Protein AF-F3CGM6-F1 (afdb_monomer_lite)

InterPro domains:
  IPR002319 Phenylalanyl-tRNA synthetase [PF01409] (1-68)
  IPR045864 Class II Aminoacyl-tRNA synthetase/Biotinyl protein ligase (BPL) and lipoyl protein ligase (LPL) [G3DSA:3.30.930.10] (1-70)
  IPR045864 Class II Aminoacyl-tRNA synthetase/Biotinyl protein ligase (BPL) and lipoyl protein ligase (LPL) [SSF55681] (2-67)

pLDDT: mean 88.75, std 10.28, range [51.25, 98.19]

Radius of gyration: 21.15 Å; chains: 1; bounding box: 43×28×66 Å

Foldseek 3Di:
DDDDPDDDDDDDDPVVVVVVVVQVVVVVVPDDDDDDDPDDDPCVVAVVVVHDPPHPCVDVVNDPDDDPPRD

Secondary structure (DSSP, 8-state):
-PPP-PPPPP---HHHHHHHHHHHHHHHTTPPP----SS--HIIIIITTT--TT-GGGSTTTSPPPPTT--

Structure (mmCIF, N/CA/C/O backbone):
data_AF-F3CGM6-F1
#
_entry.id   AF-F3CGM6-F1
#
loop_
_atom_site.group_PDB
_atom_site.id
_atom_site.type_symbol
_atom_site.label_atom_id
_atom_site.label_alt_id
_atom_site.label_comp_id
_atom_site.label_asym_id
_atom_site.label_entity_id
_atom_site.label_seq_id
_atom_site.pdbx_PDB_ins_code
_atom_site.Cartn_x
_atom_site.Cartn_y
_atom_site.Cartn_z
_atom_site.occupancy
_atom_site.B_iso_or_equiv
_atom_site.auth_seq_id
_atom_site.auth_comp_id
_atom_site.auth_asym_id
_atom_site.auth_atom_id
_atom_site.pdbx_PDB_model_num
ATOM 1 N N . THR A 1 1 ? -14.057 18.227 44.009 1.00 77.38 1 THR A N 1
ATOM 2 C CA . THR A 1 1 ? -12.952 17.338 44.438 1.00 77.38 1 THR A 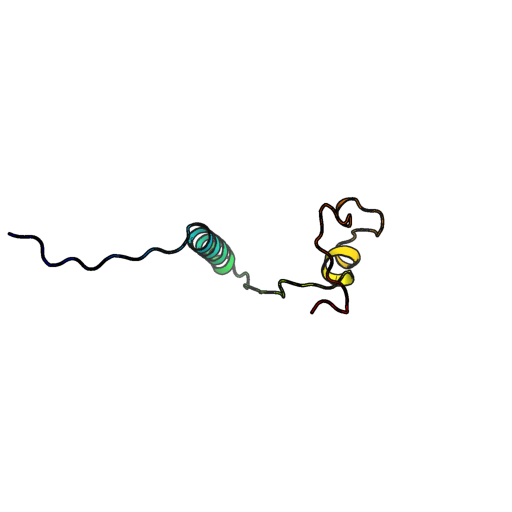CA 1
ATOM 3 C C . THR A 1 1 ? -11.702 17.712 43.658 1.00 77.38 1 THR A C 1
ATOM 5 O O . THR A 1 1 ? -11.850 18.215 42.549 1.00 77.38 1 THR A O 1
ATOM 8 N N . LEU A 1 2 ? -10.494 17.557 44.221 1.00 77.12 2 LEU A N 1
ATOM 9 C CA . LEU A 1 2 ? -9.258 17.822 43.465 1.00 77.12 2 LEU A CA 1
ATOM 10 C C . LEU A 1 2 ? -9.078 16.756 42.364 1.00 77.12 2 LEU A C 1
ATOM 12 O O . LEU A 1 2 ? -9.365 15.586 42.634 1.00 77.12 2 LEU A O 1
ATOM 16 N N . PRO A 1 3 ? -8.609 17.123 41.157 1.00 84.06 3 PRO A N 1
ATOM 17 C CA . PRO A 1 3 ? -8.316 16.149 40.113 1.00 84.06 3 PRO A CA 1
ATOM 18 C C . PRO A 1 3 ? -7.194 15.206 40.565 1.00 84.06 3 PRO A C 1
ATOM 20 O O . PRO A 1 3 ? -6.206 15.635 41.166 1.00 84.06 3 PRO A O 1
ATOM 23 N N . GLY A 1 4 ? -7.361 13.909 40.291 1.00 87.94 4 GLY A N 1
ATOM 24 C CA . GLY A 1 4 ? -6.321 12.912 40.534 1.00 87.94 4 GLY A CA 1
ATOM 25 C C . GLY A 1 4 ? -5.070 13.205 39.704 1.00 87.94 4 GLY A C 1
ATOM 26 O O . GLY A 1 4 ? -5.139 13.908 38.695 1.00 87.94 4 GLY A O 1
ATOM 27 N N . ARG A 1 5 ? -3.916 12.660 40.108 1.00 84.81 5 ARG A N 1
ATOM 28 C CA . ARG A 1 5 ? -2.701 12.709 39.280 1.00 84.81 5 ARG A CA 1
ATOM 29 C C . ARG A 1 5 ? -3.000 11.971 37.973 1.00 84.81 5 ARG A C 1
ATOM 31 O O . ARG A 1 5 ? -3.125 10.751 37.974 1.00 84.81 5 ARG A O 1
ATOM 38 N N . GLY A 1 6 ? -3.227 12.734 36.907 1.00 81.56 6 GLY A N 1
ATOM 39 C CA . GLY A 1 6 ? -3.666 12.207 35.622 1.00 81.56 6 GLY A CA 1
ATOM 40 C C . GLY A 1 6 ? -2.576 11.382 34.950 1.00 81.56 6 GLY A C 1
ATOM 41 O O . GLY A 1 6 ? -1.391 11.692 35.064 1.00 81.56 6 GLY A O 1
ATOM 42 N N . GLN A 1 7 ? -2.995 10.348 34.229 1.00 84.81 7 GLN A N 1
ATOM 43 C CA . GLN A 1 7 ? -2.146 9.611 33.304 1.00 84.81 7 GLN A CA 1
ATOM 44 C C . GLN A 1 7 ? -2.395 10.148 31.892 1.00 84.81 7 GLN A C 1
ATOM 46 O O . GLN A 1 7 ? -3.538 10.428 31.524 1.00 84.81 7 GLN A O 1
ATOM 51 N N . THR A 1 8 ? -1.338 10.337 31.106 1.00 84.88 8 THR A N 1
ATOM 52 C CA . THR A 1 8 ? -1.468 10.798 29.722 1.00 84.88 8 THR A CA 1
ATOM 53 C C . THR A 1 8 ? -2.139 9.722 28.874 1.00 84.88 8 THR A C 1
ATOM 55 O O . THR A 1 8 ? -1.718 8.567 28.860 1.00 84.88 8 THR A O 1
ATOM 58 N N . SER A 1 9 ? -3.199 10.103 28.162 1.00 87.19 9 SER A N 1
ATOM 59 C CA . SER A 1 9 ? -3.831 9.236 27.1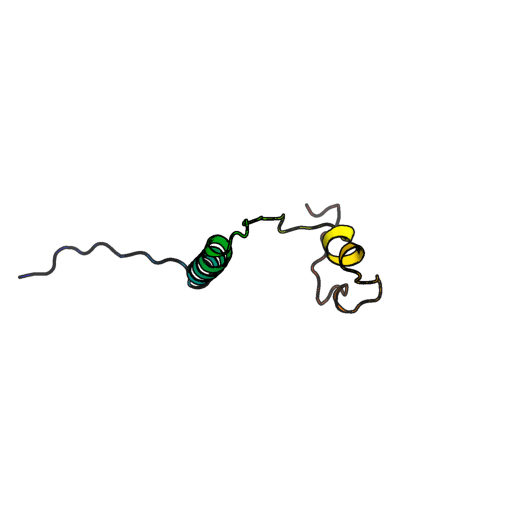66 1.00 87.19 9 SER A CA 1
ATOM 60 C C . SER A 1 9 ? -3.027 9.293 25.869 1.00 87.19 9 SER A C 1
ATOM 62 O O . SER A 1 9 ? -2.751 10.381 25.364 1.00 87.19 9 SER A O 1
ATOM 64 N N . GLY A 1 10 ? -2.638 8.131 25.345 1.00 91.81 10 GLY A N 1
ATOM 65 C CA . GLY A 1 10 ? -2.076 8.018 24.000 1.00 91.81 10 GLY A CA 1
ATOM 66 C C . GLY A 1 10 ? -3.160 8.102 22.922 1.00 91.81 10 GLY A C 1
ATOM 67 O O . GLY A 1 10 ? -4.356 8.081 23.215 1.00 91.81 10 GLY A O 1
ATOM 68 N N . GLY A 1 11 ? -2.741 8.169 21.661 1.00 93.88 11 GLY A N 1
ATOM 69 C CA . GLY A 1 11 ? -3.641 8.128 20.513 1.00 93.88 11 GLY A CA 1
ATOM 70 C C . GLY A 1 11 ? -2.964 7.492 19.306 1.00 93.88 11 GLY A C 1
ATOM 71 O O . GLY A 1 11 ? -1.753 7.614 19.134 1.00 93.88 11 GLY A O 1
ATOM 72 N N . LEU A 1 12 ? -3.754 6.810 18.479 1.00 96.00 12 LEU A N 1
ATOM 73 C CA . LEU A 1 12 ? -3.284 6.270 17.206 1.00 96.00 12 LEU A CA 1
ATOM 74 C C . LEU A 1 12 ? -3.045 7.396 16.199 1.00 96.00 12 LEU A C 1
ATOM 76 O O . LEU A 1 12 ? -3.797 8.379 16.162 1.00 96.00 12 LEU A O 1
ATOM 80 N N . HIS A 1 13 ? -2.031 7.220 15.350 1.00 97.38 13 HIS A N 1
ATOM 81 C CA . HIS A 1 13 ? -1.767 8.138 14.251 1.00 97.38 13 HIS A CA 1
ATOM 82 C C . HIS A 1 13 ? -2.996 8.209 13.319 1.00 97.38 13 HIS A C 1
ATOM 84 O O . HIS A 1 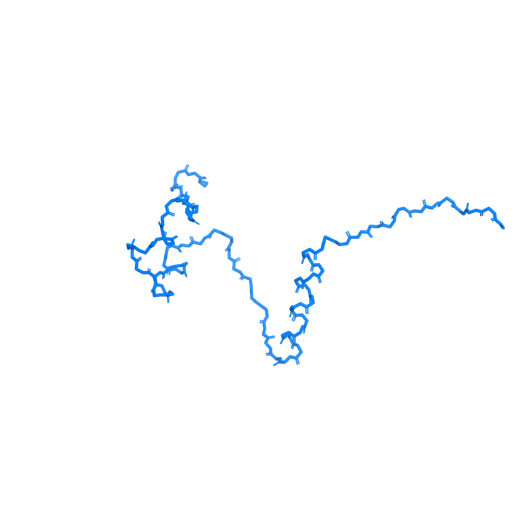13 ? -3.617 7.174 13.052 1.00 97.38 13 HIS A O 1
ATOM 90 N N . PRO A 1 14 ? -3.373 9.391 12.796 1.00 97.25 14 PRO A N 1
ATOM 91 C CA . PRO A 1 14 ? -4.564 9.530 11.954 1.00 97.25 14 PRO A CA 1
ATOM 92 C C . PRO A 1 14 ? -4.592 8.603 10.728 1.00 97.25 14 PRO A C 1
ATOM 94 O O . PRO A 1 14 ? -5.666 8.140 10.344 1.00 97.25 14 PRO A O 1
ATOM 97 N N . ILE A 1 15 ? -3.426 8.295 10.146 1.00 97.69 15 ILE A N 1
ATOM 98 C CA . ILE A 1 15 ? -3.313 7.354 9.017 1.00 97.69 15 ILE A CA 1
ATOM 99 C C . ILE A 1 15 ? -3.682 5.934 9.447 1.00 97.69 15 ILE A C 1
ATOM 101 O O . ILE A 1 15 ? -4.526 5.328 8.799 1.00 97.69 15 ILE A O 1
ATOM 105 N N . THR A 1 16 ? -3.156 5.447 10.575 1.00 97.44 16 THR A N 1
ATOM 106 C CA . THR A 1 16 ? -3.502 4.127 11.129 1.00 97.44 16 THR A CA 1
ATOM 107 C C . THR A 1 16 ? -5.004 4.013 11.368 1.00 97.44 16 THR A C 1
ATOM 109 O O . THR A 1 16 ? -5.639 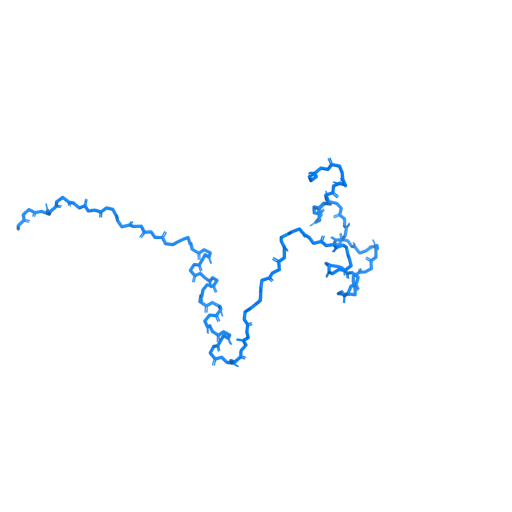3.082 10.891 1.00 97.44 16 THR A O 1
ATOM 112 N N . ARG A 1 17 ? -5.611 5.028 12.000 1.00 97.44 17 ARG A N 1
ATOM 113 C CA . ARG A 1 17 ? -7.066 5.050 12.238 1.00 97.44 17 ARG A CA 1
ATOM 114 C C . ARG A 1 17 ? -7.888 5.022 10.948 1.00 97.44 17 ARG A C 1
ATOM 116 O O . ARG A 1 17 ? -9.006 4.515 10.938 1.00 97.44 17 ARG A O 1
ATOM 123 N N . THR A 1 18 ? -7.379 5.644 9.887 1.00 97.62 18 THR A N 1
ATOM 124 C CA . THR A 1 18 ? -8.062 5.696 8.589 1.00 97.62 18 THR A CA 1
ATOM 125 C C . THR A 1 18 ? -7.924 4.367 7.852 1.00 97.62 18 THR A C 1
ATOM 127 O O . THR A 1 18 ? -8.920 3.878 7.325 1.00 97.62 18 THR A O 1
ATOM 130 N N . LEU A 1 19 ? -6.731 3.766 7.872 1.00 97.38 19 LEU A N 1
ATOM 131 C CA . LEU A 1 19 ? -6.449 2.452 7.296 1.00 97.38 19 LEU A CA 1
ATOM 132 C C . LEU A 1 19 ? -7.353 1.378 7.917 1.00 97.38 19 LEU A C 1
ATOM 134 O O . LEU A 1 19 ? -8.120 0.748 7.195 1.00 97.38 19 LEU A O 1
ATOM 138 N N . GLU A 1 20 ? -7.374 1.285 9.253 1.00 97.06 20 GLU A N 1
ATOM 139 C CA . GLU A 1 20 ? -8.213 0.331 9.996 1.00 97.06 20 GLU A CA 1
ATOM 140 C C . GLU A 1 20 ? -9.695 0.455 9.615 1.00 97.06 20 GLU A C 1
ATOM 142 O O . GLU A 1 20 ? -10.411 -0.536 9.486 1.00 97.06 20 GLU A O 1
ATOM 147 N N . ARG A 1 21 ? -10.182 1.685 9.399 1.00 97.50 21 ARG A N 1
ATOM 148 C CA . ARG A 1 21 ? -11.573 1.923 8.998 1.00 97.50 21 ARG A CA 1
ATOM 149 C C . ARG A 1 21 ? -11.862 1.429 7.577 1.00 97.50 21 ARG A C 1
ATOM 151 O O . ARG A 1 21 ? -12.954 0.915 7.332 1.00 97.50 21 ARG A O 1
ATOM 158 N N . ILE A 1 22 ? -10.934 1.627 6.643 1.00 97.50 22 ILE A N 1
ATOM 159 C CA . ILE A 1 22 ? -11.072 1.169 5.253 1.00 97.50 22 ILE A CA 1
ATOM 160 C C . ILE A 1 22 ? -11.040 -0.362 5.214 1.00 97.50 22 ILE A C 1
ATOM 162 O O . ILE A 1 22 ? -11.928 -0.979 4.629 1.00 97.50 22 ILE A O 1
ATOM 166 N N . GLU A 1 23 ? -10.079 -0.973 5.901 1.00 97.50 23 GLU A N 1
ATOM 167 C CA . GLU A 1 23 ? -9.953 -2.427 6.034 1.00 97.50 23 GLU A CA 1
ATOM 168 C C . GLU A 1 23 ? -11.206 -3.064 6.635 1.00 97.50 23 GLU A C 1
ATOM 170 O O . GLU A 1 23 ? -11.745 -4.032 6.092 1.00 97.50 23 GLU A O 1
ATOM 175 N N . GLN A 1 24 ? -11.731 -2.486 7.720 1.00 97.56 24 GLN A N 1
ATOM 176 C CA . GLN A 1 24 ? -12.992 -2.926 8.309 1.00 97.56 24 GLN A CA 1
ATOM 177 C C . GLN A 1 24 ? -14.119 -2.886 7.279 1.00 97.56 24 GLN A C 1
ATOM 179 O O . GLN A 1 24 ? -14.837 -3.867 7.126 1.00 97.56 24 GLN A O 1
ATOM 184 N N . PHE A 1 25 ? -14.273 -1.803 6.521 1.00 97.75 25 PHE A N 1
ATOM 185 C CA . PHE A 1 25 ? -15.341 -1.721 5.526 1.00 97.75 25 PHE A CA 1
ATOM 186 C C . PHE A 1 25 ? -15.288 -2.865 4.494 1.00 97.75 25 PHE A C 1
ATOM 188 O O . PHE A 1 25 ? -16.306 -3.515 4.251 1.00 97.75 25 PHE A O 1
ATOM 195 N N . PHE A 1 26 ? -14.112 -3.152 3.928 1.00 98.00 26 PHE A N 1
ATOM 196 C CA . PHE A 1 26 ? -13.959 -4.191 2.903 1.00 98.00 26 PHE A CA 1
ATOM 197 C C . PHE A 1 26 ? -14.053 -5.617 3.462 1.00 98.00 26 PHE A C 1
ATOM 199 O O . PHE A 1 26 ? -14.646 -6.494 2.831 1.00 98.00 26 PHE A O 1
ATOM 206 N N . THR A 1 27 ? -13.550 -5.855 4.672 1.00 97.44 27 THR A N 1
ATOM 207 C CA . THR A 1 27 ? -13.679 -7.169 5.322 1.00 97.44 27 THR A CA 1
ATOM 208 C C . THR A 1 27 ? -15.136 -7.533 5.616 1.00 97.44 27 THR A C 1
ATOM 210 O O . THR A 1 27 ? -15.518 -8.691 5.459 1.00 97.44 27 THR A O 1
ATOM 213 N N . HIS A 1 28 ? -15.998 -6.557 5.932 1.00 97.31 28 HIS A N 1
ATOM 214 C CA . HIS A 1 28 ? -17.433 -6.805 6.141 1.00 97.31 28 HIS A CA 1
ATOM 215 C C . HIS A 1 28 ? -18.172 -7.261 4.873 1.00 97.31 28 HIS A C 1
ATOM 217 O O . HIS A 1 28 ? -19.218 -7.899 4.979 1.00 97.31 28 HIS A O 1
ATOM 223 N N . ILE A 1 29 ? -17.639 -6.965 3.683 1.00 97.31 29 ILE A N 1
ATOM 224 C CA . ILE A 1 29 ? -18.199 -7.413 2.398 1.00 97.31 29 ILE A CA 1
ATOM 225 C C . ILE A 1 29 ? -17.456 -8.628 1.814 1.00 97.31 29 ILE A C 1
ATOM 227 O O . ILE A 1 29 ? -17.647 -8.965 0.649 1.00 97.31 29 ILE A O 1
ATOM 231 N N . GLY A 1 30 ? -16.645 -9.313 2.629 1.00 97.56 30 GLY A N 1
ATOM 232 C CA . GLY A 1 30 ? -16.049 -10.613 2.302 1.00 97.56 30 GLY A CA 1
ATOM 233 C C . GLY A 1 30 ? -14.671 -10.567 1.639 1.00 97.56 30 GLY A C 1
ATOM 234 O O . GLY A 1 30 ? -14.205 -11.600 1.163 1.00 97.56 30 GLY A O 1
ATOM 235 N N . TYR A 1 31 ? -14.009 -9.407 1.599 1.00 98.19 31 TYR A N 1
ATOM 236 C CA . TYR A 1 31 ? -12.635 -9.300 1.098 1.00 98.19 31 TYR A CA 1
ATOM 237 C C . TYR A 1 31 ? -11.627 -9.726 2.174 1.00 98.19 31 TYR A C 1
ATOM 239 O O . TYR A 1 31 ? -11.852 -9.530 3.368 1.00 98.19 31 TYR A O 1
ATOM 247 N N . GLY A 1 32 ? -10.496 -10.285 1.739 1.00 97.06 32 GLY A N 1
ATOM 248 C CA . GLY A 1 32 ? -9.324 -10.514 2.585 1.00 97.06 32 GLY A CA 1
ATOM 249 C C . GLY A 1 32 ? -8.351 -9.335 2.534 1.00 97.06 32 GLY A C 1
ATOM 250 O O . GLY A 1 32 ? -8.332 -8.589 1.556 1.00 97.06 32 GLY A O 1
ATOM 251 N N . ILE A 1 33 ? -7.536 -9.190 3.578 1.00 95.94 33 ILE A N 1
ATOM 252 C CA . ILE A 1 33 ? -6.429 -8.227 3.630 1.00 95.94 33 ILE A CA 1
ATOM 253 C C . ILE A 1 33 ? -5.142 -8.977 3.281 1.00 95.94 33 ILE A C 1
ATOM 255 O O . ILE A 1 33 ? -4.912 -10.074 3.793 1.00 95.94 33 ILE A O 1
ATOM 259 N N . ALA A 1 34 ? -4.325 -8.392 2.408 1.00 95.94 34 ALA A N 1
ATOM 260 C CA . ALA A 1 34 ? -3.011 -8.903 2.047 1.00 95.94 34 ALA A CA 1
ATOM 261 C C . ALA A 1 34 ? -1.988 -7.769 2.127 1.00 95.94 34 ALA A C 1
ATOM 263 O O . ALA A 1 34 ? -2.266 -6.652 1.692 1.00 95.94 34 ALA A O 1
ATOM 264 N N . GLU A 1 35 ? -0.815 -8.080 2.665 1.00 94.88 35 GLU A N 1
ATOM 265 C CA . GLU A 1 35 ? 0.337 -7.183 2.718 1.00 94.88 35 GLU A CA 1
ATOM 266 C C . GLU A 1 35 ? 1.416 -7.688 1.754 1.00 94.88 35 GLU A C 1
ATOM 268 O O . GLU A 1 35 ? 1.534 -8.893 1.512 1.00 94.88 35 GLU A O 1
ATOM 273 N N . GLY A 1 36 ? 2.186 -6.759 1.194 1.00 94.06 36 GLY A N 1
ATOM 274 C CA . GLY A 1 36 ? 3.314 -7.030 0.306 1.00 94.06 36 GLY A CA 1
ATOM 275 C C . GLY A 1 36 ? 4.582 -6.339 0.811 1.00 94.06 36 GLY A C 1
ATOM 276 O O . GLY A 1 36 ? 4.518 -5.571 1.775 1.00 94.06 36 GLY A O 1
ATOM 277 N N . PRO A 1 37 ? 5.742 -6.610 0.200 1.00 94.44 37 PRO A N 1
ATOM 278 C CA . PRO A 1 37 ? 6.981 -5.949 0.580 1.00 94.44 37 PRO A CA 1
ATOM 279 C C . PRO A 1 37 ? 6.959 -4.466 0.175 1.00 94.44 37 PRO A C 1
ATOM 281 O O . PRO A 1 37 ? 6.359 -4.079 -0.824 1.00 94.44 37 PRO A O 1
ATOM 284 N N . GLU A 1 38 ? 7.640 -3.621 0.951 1.00 90.69 38 GLU A N 1
ATOM 285 C CA . GLU A 1 38 ? 7.777 -2.191 0.623 1.00 90.69 38 GLU A CA 1
ATOM 286 C C . GLU A 1 38 ? 8.782 -1.945 -0.515 1.00 90.69 38 GLU A C 1
ATOM 288 O O . GLU A 1 38 ? 8.672 -0.961 -1.245 1.00 90.69 38 GLU A O 1
ATOM 293 N N . VAL A 1 39 ? 9.763 -2.842 -0.668 1.00 90.94 39 VAL A N 1
ATOM 294 C CA . VAL A 1 39 ? 10.715 -2.859 -1.785 1.00 90.94 39 VAL A CA 1
ATOM 295 C C . VAL A 1 39 ? 10.324 -4.000 -2.711 1.00 90.94 39 VAL A C 1
ATOM 297 O O . VAL A 1 39 ? 10.377 -5.159 -2.306 1.00 90.94 39 VAL A O 1
ATOM 300 N N . GLU A 1 40 ? 9.953 -3.661 -3.940 1.00 91.19 40 GLU A N 1
ATOM 301 C CA . GLU A 1 40 ? 9.386 -4.598 -4.909 1.00 91.19 40 GLU A CA 1
ATOM 302 C C . GLU A 1 40 ? 10.234 -4.673 -6.188 1.00 91.19 40 GLU A C 1
ATOM 304 O O . GLU A 1 40 ? 10.993 -3.748 -6.499 1.00 91.19 40 GLU A O 1
ATOM 309 N N . ASP A 1 41 ? 10.128 -5.780 -6.926 1.00 90.12 41 ASP A N 1
ATOM 310 C CA . ASP A 1 41 ? 10.815 -5.939 -8.208 1.00 90.12 41 ASP A CA 1
ATOM 311 C C . ASP A 1 41 ? 10.122 -5.191 -9.372 1.00 90.12 41 ASP A C 1
ATOM 313 O O . ASP A 1 41 ? 8.956 -4.792 -9.309 1.00 90.12 41 ASP A O 1
ATOM 317 N N . ASP A 1 42 ? 10.863 -4.974 -10.468 1.00 88.62 42 ASP A N 1
ATOM 318 C CA . ASP A 1 42 ? 10.364 -4.236 -11.643 1.00 88.62 42 ASP A CA 1
ATOM 319 C C . ASP A 1 42 ? 9.185 -4.945 -12.335 1.00 88.62 42 ASP A C 1
ATOM 321 O O . ASP A 1 42 ? 8.316 -4.297 -12.927 1.00 88.62 42 ASP A O 1
ATOM 325 N N . TYR A 1 43 ? 9.118 -6.273 -12.234 1.00 89.50 43 TYR A N 1
ATOM 326 C CA . TYR A 1 43 ? 8.078 -7.053 -12.884 1.00 89.50 43 TYR A CA 1
ATOM 327 C C . TYR A 1 43 ? 6.727 -6.857 -12.190 1.00 89.50 43 TYR A C 1
ATOM 329 O O . TYR A 1 43 ? 5.753 -6.476 -12.846 1.00 89.50 43 TYR A O 1
ATOM 337 N N . HIS A 1 44 ? 6.663 -7.059 -10.873 1.00 91.56 44 HIS A N 1
ATOM 338 C CA . HIS A 1 44 ? 5.432 -6.947 -10.091 1.00 91.56 44 HIS A CA 1
ATOM 339 C C . HIS A 1 44 ? 4.960 -5.498 -9.962 1.00 91.56 44 HIS A C 1
ATOM 341 O O . HIS A 1 44 ? 3.756 -5.245 -10.025 1.00 91.56 44 HIS A O 1
ATOM 347 N N . ASN A 1 45 ? 5.889 -4.542 -9.853 1.00 92.38 45 ASN A N 1
ATOM 348 C CA . ASN A 1 45 ? 5.531 -3.132 -9.729 1.00 92.38 45 ASN A CA 1
ATOM 349 C C . ASN A 1 45 ? 5.120 -2.489 -11.071 1.00 92.38 45 ASN A C 1
ATOM 351 O O . ASN A 1 45 ? 4.400 -1.489 -11.071 1.00 92.38 45 ASN A O 1
ATOM 355 N N . PHE A 1 46 ? 5.539 -3.042 -12.223 1.00 92.94 46 PHE A N 1
ATOM 356 C CA . PHE A 1 46 ? 5.275 -2.415 -13.525 1.00 92.94 46 PHE A CA 1
ATOM 357 C C . PHE A 1 46 ? 4.862 -3.356 -14.662 1.00 92.94 46 PHE A C 1
ATOM 359 O O . PHE A 1 46 ? 3.813 -3.133 -15.272 1.00 92.94 46 PHE A O 1
ATOM 366 N N . GLU A 1 47 ? 5.675 -4.353 -15.026 1.00 91.00 47 GLU A N 1
ATOM 367 C CA . GLU A 1 47 ? 5.413 -5.171 -16.226 1.00 91.00 47 GLU A CA 1
ATOM 368 C C . GLU A 1 47 ? 4.084 -5.928 -16.128 1.00 91.00 47 GLU A C 1
ATOM 370 O O . GLU A 1 47 ? 3.271 -5.874 -17.054 1.00 91.00 47 GLU A O 1
ATOM 375 N N . ALA A 1 48 ? 3.823 -6.556 -14.979 1.00 93.62 48 ALA A N 1
ATOM 376 C CA . ALA A 1 48 ? 2.585 -7.280 -14.701 1.00 93.62 48 ALA A CA 1
ATOM 377 C C . ALA A 1 48 ? 1.343 -6.367 -14.707 1.00 93.62 48 ALA A C 1
ATOM 379 O O . ALA A 1 48 ? 0.235 -6.824 -14.985 1.00 93.62 48 ALA A O 1
ATOM 380 N N . LEU A 1 49 ? 1.532 -5.067 -14.451 1.00 93.62 49 LEU A N 1
ATOM 381 C CA . LEU A 1 49 ? 0.485 -4.041 -14.445 1.00 93.62 49 LEU A CA 1
ATOM 382 C C . LEU A 1 49 ? 0.344 -3.316 -15.794 1.00 93.62 49 LEU A C 1
ATOM 384 O O . LEU A 1 49 ? -0.332 -2.290 -15.875 1.00 93.62 49 LEU A O 1
ATOM 388 N N . ASN A 1 50 ? 0.951 -3.850 -16.861 1.00 92.31 50 ASN A N 1
ATOM 389 C CA . ASN A 1 50 ? 0.908 -3.295 -18.216 1.00 92.31 50 ASN A CA 1
ATOM 390 C C . ASN A 1 50 ? 1.530 -1.884 -18.324 1.00 92.31 50 ASN A C 1
ATOM 392 O O . ASN A 1 50 ? 1.072 -1.042 -19.099 1.00 92.31 50 ASN A O 1
ATOM 396 N N . ILE A 1 51 ? 2.591 -1.619 -17.552 1.00 91.31 51 ILE A N 1
ATOM 397 C CA . ILE A 1 51 ? 3.338 -0.355 -17.576 1.00 91.31 51 ILE A CA 1
ATOM 398 C C . ILE A 1 51 ? 4.657 -0.569 -18.342 1.00 91.31 51 ILE A C 1
ATOM 400 O O . ILE A 1 51 ? 5.581 -1.175 -17.792 1.00 91.31 51 ILE A O 1
ATOM 404 N N . PRO A 1 52 ? 4.789 -0.088 -19.597 1.00 89.25 52 PRO A N 1
ATOM 405 C CA . PRO A 1 52 ? 5.964 -0.350 -20.431 1.00 89.25 52 PRO A CA 1
ATOM 406 C C . PRO A 1 52 ? 7.206 0.432 -19.976 1.00 89.25 52 PRO A C 1
ATOM 408 O O . PRO A 1 52 ? 7.102 1.459 -19.311 1.00 89.25 52 PRO A O 1
ATOM 411 N N . GLY A 1 53 ? 8.395 -0.003 -20.409 1.00 85.31 53 GLY A N 1
ATOM 412 C CA . GLY A 1 53 ? 9.689 0.559 -19.982 1.00 85.31 53 GLY A CA 1
ATOM 413 C C . GLY A 1 53 ? 9.899 2.061 -20.236 1.00 85.31 53 GLY A C 1
ATOM 414 O O . GLY A 1 53 ? 10.665 2.699 -19.527 1.00 85.31 53 GLY A O 1
ATOM 415 N N . HIS A 1 54 ? 9.209 2.647 -21.218 1.00 87.62 54 HIS A N 1
ATOM 416 C CA . HIS A 1 54 ? 9.280 4.082 -21.534 1.00 87.62 54 HIS A CA 1
ATOM 417 C C . HIS A 1 54 ? 8.162 4.906 -20.868 1.00 87.62 54 HIS A C 1
ATOM 419 O O . HIS A 1 54 ? 7.958 6.070 -21.216 1.00 87.62 54 HIS A O 1
ATOM 425 N N . HIS A 1 55 ? 7.396 4.307 -19.953 1.00 88.31 55 HIS A N 1
ATOM 426 C CA . HIS A 1 55 ? 6.319 4.993 -19.254 1.00 88.31 55 HIS A CA 1
ATOM 427 C C . HIS A 1 55 ? 6.884 6.005 -18.238 1.00 88.31 55 HIS A C 1
ATOM 429 O O . HIS A 1 55 ? 7.782 5.641 -17.477 1.00 88.31 55 HIS A O 1
ATOM 435 N N . PRO A 1 56 ? 6.343 7.238 -18.150 1.00 87.25 56 PRO A N 1
ATOM 436 C CA . PRO A 1 56 ? 6.868 8.271 -17.255 1.00 87.25 56 PRO A CA 1
ATOM 437 C C . PRO A 1 56 ? 6.947 7.833 -15.787 1.00 87.25 56 PRO A C 1
ATOM 439 O O . PRO A 1 56 ? 7.911 8.170 -15.118 1.00 87.25 56 PRO A O 1
ATOM 442 N N . ALA A 1 57 ? 6.016 6.997 -15.316 1.00 84.88 57 ALA A N 1
ATOM 443 C CA . ALA A 1 57 ? 6.049 6.459 -13.949 1.00 84.88 57 ALA A CA 1
ATOM 444 C C . ALA A 1 57 ? 7.316 5.640 -13.611 1.00 84.88 57 ALA A C 1
ATOM 446 O O . ALA A 1 57 ? 7.670 5.542 -12.443 1.00 84.88 57 ALA A O 1
ATOM 447 N N . ARG A 1 58 ? 8.022 5.080 -14.608 1.00 86.06 58 ARG A N 1
ATOM 448 C CA . ARG A 1 58 ? 9.313 4.382 -14.428 1.00 86.06 58 ARG A CA 1
ATOM 449 C C . ARG A 1 58 ? 10.519 5.336 -14.434 1.00 86.06 58 ARG A C 1
ATOM 451 O O . ARG A 1 58 ? 11.671 4.914 -14.456 1.00 86.06 58 ARG A O 1
ATOM 458 N N . SER A 1 59 ? 10.282 6.643 -14.477 1.00 82.06 59 SER A N 1
ATOM 459 C CA . SER A 1 59 ? 11.344 7.636 -14.359 1.00 82.06 59 SER A CA 1
ATOM 460 C C . SER A 1 59 ? 11.919 7.639 -12.941 1.00 82.06 59 SER A C 1
ATOM 462 O O . SER A 1 59 ? 11.184 7.513 -11.963 1.00 82.06 59 SER A O 1
ATOM 464 N N . MET A 1 60 ? 13.229 7.881 -12.812 1.00 78.25 60 MET A N 1
ATOM 465 C CA . MET A 1 60 ? 13.911 8.020 -11.512 1.00 78.25 60 MET A CA 1
ATOM 466 C C . MET A 1 60 ? 13.391 9.193 -10.664 1.00 78.25 60 MET A C 1
ATOM 468 O O . MET A 1 60 ? 13.722 9.294 -9.487 1.00 78.25 60 MET A O 1
ATOM 472 N N . HIS A 1 61 ? 12.617 10.104 -11.258 1.00 75.69 61 HIS A N 1
ATOM 473 C CA . HIS A 1 61 ? 11.974 11.197 -10.530 1.00 75.69 61 HIS A CA 1
ATOM 474 C C . HIS A 1 61 ? 10.703 10.764 -9.789 1.00 75.69 61 HIS A C 1
ATOM 476 O O . HIS A 1 61 ? 10.363 11.390 -8.788 1.00 75.69 61 HIS A O 1
ATOM 482 N N . ASP A 1 62 ? 10.039 9.706 -10.260 1.00 80.88 62 ASP A N 1
ATOM 483 C CA . ASP A 1 62 ? 8.740 9.252 -9.752 1.00 80.88 62 ASP A CA 1
ATOM 484 C C . ASP A 1 62 ? 8.840 7.906 -9.014 1.00 80.88 62 ASP A C 1
ATOM 486 O O . ASP A 1 62 ? 7.998 7.601 -8.171 1.00 80.88 62 ASP A O 1
ATOM 490 N N . THR A 1 63 ? 9.890 7.122 -9.288 1.00 85.88 63 THR A N 1
ATOM 491 C CA . THR A 1 63 ? 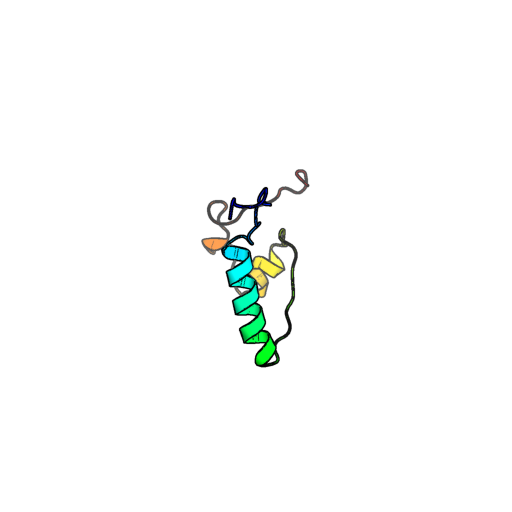10.158 5.823 -8.659 1.00 85.88 63 THR A CA 1
ATOM 492 C C . THR A 1 63 ? 11.548 5.800 -8.031 1.00 85.88 63 THR A C 1
ATOM 494 O O . THR A 1 63 ? 12.549 6.112 -8.680 1.00 85.88 63 THR A O 1
ATOM 497 N N . PHE A 1 64 ? 11.624 5.375 -6.767 1.00 88.19 64 PHE A N 1
ATOM 498 C CA . PHE A 1 64 ? 12.897 5.115 -6.098 1.00 88.19 64 PHE A CA 1
ATOM 499 C C . PHE A 1 64 ? 13.479 3.776 -6.559 1.00 88.19 64 PHE A C 1
ATOM 501 O O . PHE A 1 64 ? 12.856 2.731 -6.391 1.00 88.19 64 PHE A O 1
ATOM 508 N N . TYR A 1 65 ? 14.693 3.809 -7.110 1.00 86.12 65 TYR A N 1
ATOM 509 C CA . TYR A 1 65 ? 15.419 2.615 -7.538 1.00 86.12 65 TYR A CA 1
ATOM 510 C C . TYR A 1 65 ? 16.508 2.253 -6.530 1.00 86.12 65 TYR A C 1
ATOM 512 O O . TYR A 1 65 ? 17.358 3.079 -6.192 1.00 86.12 65 TYR A O 1
ATOM 520 N N . PHE A 1 66 ? 16.509 0.997 -6.089 1.00 82.62 66 PHE A N 1
ATOM 521 C CA . PHE A 1 66 ? 17.561 0.440 -5.246 1.00 82.62 66 PHE A CA 1
ATOM 522 C C . PHE A 1 66 ? 18.654 -0.166 -6.127 1.00 82.62 66 PHE A C 1
ATOM 524 O O . PHE A 1 66 ? 18.379 -0.888 -7.083 1.00 82.62 66 PHE A O 1
ATOM 531 N N . ASN A 1 67 ? 19.913 0.145 -5.824 1.00 74.75 67 ASN A N 1
ATOM 532 C CA . ASN A 1 67 ? 21.046 -0.459 -6.515 1.00 74.75 67 ASN A CA 1
ATOM 533 C C . ASN A 1 67 ? 21.390 -1.797 -5.844 1.00 74.75 67 ASN A C 1
ATOM 535 O O . ASN A 1 67 ? 21.321 -1.895 -4.621 1.00 74.75 67 ASN A O 1
ATOM 539 N N . ALA A 1 68 ? 21.823 -2.800 -6.612 1.00 61.91 68 ALA A N 1
ATOM 540 C CA . ALA A 1 68 ? 22.119 -4.144 -6.095 1.00 61.91 68 ALA A CA 1
ATOM 541 C C . ALA A 1 68 ? 23.207 -4.17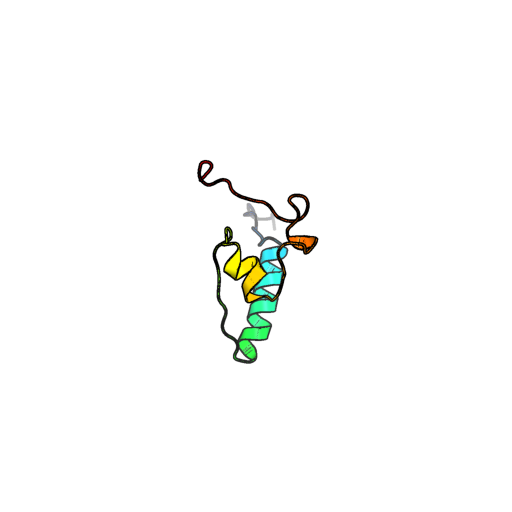2 -4.997 1.00 61.91 68 ALA A C 1
ATOM 543 O O . ALA A 1 68 ? 23.317 -5.148 -4.265 1.00 61.91 68 ALA A O 1
ATOM 544 N N . ASN A 1 69 ? 23.988 -3.094 -4.864 1.00 55.62 69 ASN A N 1
ATOM 545 C CA . ASN A 1 69 ? 25.037 -2.934 -3.851 1.00 55.62 69 ASN A CA 1
ATOM 546 C C . ASN A 1 69 ? 24.607 -2.089 -2.632 1.00 55.62 69 ASN A C 1
ATOM 548 O O . ASN A 1 69 ? 25.463 -1.728 -1.827 1.00 55.62 69 ASN A O 1
ATOM 552 N N . MET A 1 70 ? 23.337 -1.677 -2.544 1.00 53.06 70 MET A N 1
ATOM 553 C CA . MET A 1 70 ? 22.840 -0.722 -1.539 1.00 53.06 70 MET A CA 1
ATOM 554 C C . MET A 1 70 ? 21.774 -1.302 -0.593 1.00 53.06 70 MET A C 1
ATOM 556 O O . MET A 1 70 ? 21.141 -0.534 0.130 1.00 53.06 70 MET A O 1
ATOM 560 N N . LEU A 1 71 ? 21.603 -2.628 -0.592 1.00 51.25 71 LEU A N 1
ATOM 561 C CA . LEU A 1 71 ? 20.815 -3.383 0.388 1.00 51.25 71 LEU A CA 1
ATOM 562 C C . LEU A 1 71 ? 21.739 -4.157 1.334 1.00 51.25 71 LEU A C 1
ATOM 564 O O . LEU A 1 71 ? 22.714 -4.761 0.829 1.00 51.25 71 LEU A O 1
#

Sequence (71 aa):
TLPGRGQTSGGLHPITRTLERIEQFFTHIGYGIAEGPEVEDDYHNFEALNIPGHHPARSMHDTFYFNANML

Organism: NCBI:txid875330